Protein AF-A0A3P6TW64-F1 (afdb_monomer_lite)

pLDDT: mean 88.69, std 12.54, range [35.84, 97.25]

Structure (mmCIF, N/CA/C/O backbone):
data_AF-A0A3P6TW64-F1
#
_entry.id   AF-A0A3P6TW64-F1
#
loop_
_atom_site.group_PDB
_atom_site.id
_atom_site.type_symbol
_atom_site.label_atom_id
_atom_site.label_alt_id
_atom_site.label_comp_id
_atom_site.label_asym_id
_atom_site.label_entity_id
_atom_site.label_seq_id
_atom_site.pdbx_PDB_ins_code
_atom_site.Cartn_x
_atom_site.Cartn_y
_atom_site.Cartn_z
_atom_site.occupancy
_atom_site.B_iso_or_equiv
_atom_site.auth_seq_id
_atom_site.auth_comp_id
_atom_site.auth_asym_id
_atom_site.auth_atom_id
_atom_site.pdbx_PDB_model_num
ATOM 1 N N . MET A 1 1 ? -22.143 -23.334 19.937 1.00 35.84 1 MET A N 1
ATOM 2 C CA . MET A 1 1 ? -21.111 -22.315 20.213 1.00 35.84 1 MET A CA 1
ATOM 3 C C . MET A 1 1 ? -20.381 -22.086 18.898 1.00 35.84 1 MET A C 1
ATOM 5 O O . MET A 1 1 ? -19.585 -22.924 18.506 1.00 35.84 1 MET A O 1
ATOM 9 N N . ALA A 1 2 ? -20.794 -21.080 18.124 1.00 35.88 2 ALA A N 1
ATOM 10 C CA . ALA A 1 2 ? -20.206 -20.812 16.816 1.00 35.88 2 ALA A CA 1
ATOM 11 C C . ALA A 1 2 ? -18.915 -20.021 17.032 1.00 35.88 2 ALA A C 1
ATOM 13 O O . ALA A 1 2 ? -18.960 -18.861 17.430 1.00 35.88 2 ALA A O 1
ATOM 14 N N . THR A 1 3 ? -17.767 -20.655 16.820 1.00 41.59 3 THR A N 1
ATOM 15 C CA . THR A 1 3 ? -16.511 -19.935 16.635 1.00 41.59 3 THR A CA 1
ATOM 16 C C . THR A 1 3 ? -16.597 -19.260 15.272 1.00 41.59 3 THR A C 1
ATOM 18 O O . THR A 1 3 ? -16.285 -19.873 14.252 1.00 41.59 3 THR A O 1
ATOM 21 N N . SER A 1 4 ? -17.086 -18.020 15.228 1.00 40.81 4 SER A N 1
ATOM 22 C CA . SER A 1 4 ? -16.831 -17.153 14.085 1.00 40.81 4 SER A CA 1
ATOM 23 C C . SER A 1 4 ? -15.327 -16.902 14.073 1.00 40.81 4 SER A C 1
ATOM 25 O O . SER A 1 4 ? -14.827 -16.022 14.770 1.00 40.81 4 SER A O 1
ATOM 27 N N . SER A 1 5 ? -14.579 -17.718 13.333 1.00 44.69 5 SER A N 1
ATOM 28 C CA . SER A 1 5 ? -13.268 -17.297 12.866 1.00 44.69 5 SER A CA 1
ATOM 29 C C . SER A 1 5 ? -13.537 -16.151 11.894 1.00 44.69 5 SER A C 1
ATOM 31 O O . SER A 1 5 ? -13.741 -16.381 10.701 1.00 44.69 5 SER A O 1
ATOM 33 N N . GLU A 1 6 ? -13.667 -14.930 12.416 1.00 52.03 6 GLU A N 1
ATOM 34 C CA . GLU A 1 6 ? -13.638 -13.725 11.598 1.00 52.03 6 GLU A CA 1
ATOM 35 C C . GLU A 1 6 ? -12.263 -13.716 10.937 1.00 52.03 6 GLU A C 1
ATOM 37 O O . GLU A 1 6 ? -11.247 -13.367 11.538 1.00 52.03 6 GLU A O 1
ATOM 42 N N . GLY A 1 7 ? -12.223 -14.243 9.715 1.00 62.06 7 GLY A N 1
ATOM 43 C CA . GLY A 1 7 ? -11.058 -14.147 8.864 1.00 62.06 7 GLY A CA 1
ATOM 44 C C . GLY A 1 7 ? -10.711 -12.677 8.617 1.00 62.06 7 GLY A C 1
ATOM 45 O O . GLY A 1 7 ? -11.514 -11.786 8.903 1.00 62.06 7 GLY A O 1
ATOM 46 N N . PRO A 1 8 ? -9.515 -12.406 8.081 1.00 71.75 8 PRO A N 1
ATOM 47 C CA . PRO A 1 8 ? -9.132 -11.056 7.686 1.00 71.75 8 PRO A CA 1
ATOM 48 C C . PRO A 1 8 ? -10.236 -10.379 6.855 1.00 71.75 8 PRO A C 1
ATOM 50 O O . PRO A 1 8 ? -10.705 -10.936 5.861 1.00 71.75 8 PRO A O 1
ATOM 53 N N . ASN A 1 9 ? -10.643 -9.174 7.256 1.00 88.88 9 ASN A N 1
ATOM 54 C CA . ASN A 1 9 ? -11.663 -8.393 6.568 1.00 88.88 9 ASN A CA 1
ATOM 55 C C . ASN A 1 9 ? -11.015 -7.649 5.390 1.00 88.88 9 ASN A C 1
ATOM 57 O O . ASN A 1 9 ? -10.276 -6.677 5.564 1.00 88.88 9 ASN A O 1
ATOM 61 N N . GLN A 1 10 ? -11.245 -8.134 4.171 1.00 93.38 10 GLN A N 1
ATOM 62 C CA . GLN A 1 10 ? -10.663 -7.549 2.964 1.00 93.38 10 GLN A CA 1
ATOM 63 C C . GLN A 1 10 ? -11.376 -6.241 2.593 1.00 93.38 10 GLN A C 1
ATOM 65 O O . GLN A 1 10 ? -12.515 -6.246 2.130 1.00 93.38 10 GLN A O 1
ATOM 70 N N . LEU A 1 11 ? -10.672 -5.116 2.719 1.00 95.25 11 LEU A N 1
ATOM 71 C CA . LEU A 1 11 ? -11.204 -3.785 2.413 1.00 95.25 11 LEU A CA 1
ATOM 72 C C . LEU A 1 11 ? -11.085 -3.441 0.919 1.00 95.25 11 LEU A C 1
ATOM 74 O O . LEU A 1 11 ? -11.952 -2.772 0.343 1.00 95.25 11 LEU A O 1
ATOM 78 N N . PHE A 1 12 ? -10.013 -3.905 0.272 1.00 95.69 12 PHE A N 1
ATOM 79 C CA . PHE A 1 12 ? -9.770 -3.687 -1.152 1.00 95.69 12 PHE A CA 1
ATOM 80 C C . PHE A 1 12 ? -8.947 -4.809 -1.778 1.00 95.69 12 PHE A C 1
ATOM 82 O O . PHE A 1 12 ? -8.019 -5.332 -1.166 1.00 95.69 12 PHE A O 1
ATOM 89 N N . ILE A 1 13 ? -9.280 -5.122 -3.028 1.00 95.56 13 ILE A N 1
ATOM 90 C CA . ILE A 1 13 ? -8.448 -5.878 -3.955 1.00 95.56 13 ILE A CA 1
ATOM 91 C C . ILE A 1 13 ? -8.640 -5.286 -5.348 1.00 95.56 13 ILE A C 1
ATOM 93 O O . ILE A 1 13 ? -9.771 -5.043 -5.778 1.00 95.56 13 ILE A O 1
ATOM 97 N N . GLY A 1 14 ? -7.546 -5.047 -6.057 1.00 93.38 14 GLY A N 1
ATOM 98 C CA . GLY A 1 14 ? -7.618 -4.581 -7.431 1.00 93.38 14 GLY A CA 1
ATOM 99 C C . GLY A 1 14 ? -6.251 -4.378 -8.052 1.00 93.38 14 GLY A C 1
ATOM 100 O O . GLY A 1 14 ? -5.250 -4.238 -7.353 1.00 93.38 14 GLY A O 1
ATOM 101 N N . THR A 1 15 ? -6.233 -4.352 -9.378 1.00 93.44 15 THR A N 1
ATOM 102 C CA . THR A 1 15 ? -5.048 -3.985 -10.148 1.00 93.44 15 THR A CA 1
ATOM 103 C C . THR A 1 15 ? -4.924 -2.467 -10.204 1.00 93.44 15 THR A C 1
ATOM 105 O O . THR A 1 15 ? -5.908 -1.784 -10.509 1.00 93.44 15 THR A O 1
ATOM 108 N N . VAL A 1 16 ? -3.734 -1.953 -9.898 1.00 92.31 16 VAL A N 1
ATOM 109 C CA . VAL A 1 16 ? -3.395 -0.529 -9.980 1.00 92.31 16 VAL A CA 1
ATOM 110 C C . VAL A 1 16 ? -2.099 -0.348 -10.777 1.00 92.31 16 VAL A C 1
ATOM 112 O O . VAL A 1 16 ? -1.159 -1.119 -10.564 1.00 92.31 16 VAL A O 1
ATOM 115 N N . PRO A 1 17 ? -2.024 0.656 -11.669 1.00 92.56 17 PRO A N 1
ATOM 116 C CA . PRO A 1 17 ? -0.779 0.989 -12.343 1.00 92.56 17 PRO A CA 1
ATOM 117 C C . PRO A 1 17 ? 0.173 1.668 -11.352 1.00 92.56 17 PRO A C 1
ATOM 119 O O . PRO A 1 17 ? -0.216 2.585 -10.622 1.00 92.56 17 PRO A O 1
ATOM 122 N N . VAL A 1 18 ? 1.423 1.223 -11.335 1.00 93.38 18 VAL A N 1
ATOM 123 C CA . VAL A 1 18 ? 2.488 1.718 -10.462 1.00 93.38 18 VAL A CA 1
ATOM 124 C C . VAL A 1 18 ? 3.687 2.115 -11.306 1.00 93.38 18 VAL A C 1
ATOM 126 O O . VAL A 1 18 ? 4.130 1.365 -12.174 1.00 93.38 18 VAL A O 1
ATOM 129 N N . THR A 1 19 ? 4.246 3.287 -11.022 1.00 95.94 19 THR A N 1
ATOM 130 C CA . THR A 1 19 ? 5.580 3.648 -11.501 1.00 95.94 19 THR A CA 1
ATOM 131 C C . THR A 1 19 ? 6.603 2.908 -10.647 1.00 95.94 19 THR A C 1
ATOM 133 O O . THR A 1 19 ? 6.793 3.236 -9.476 1.00 95.94 19 THR A O 1
ATOM 136 N N . LEU A 1 20 ? 7.241 1.891 -11.211 1.00 94.69 20 LEU A N 1
ATOM 137 C CA . LEU A 1 20 ? 8.279 1.112 -10.556 1.00 94.69 20 LEU A CA 1
ATOM 138 C C . LEU A 1 20 ? 9.649 1.721 -10.861 1.00 94.69 20 LEU A C 1
ATOM 140 O O . LEU A 1 20 ? 10.073 1.759 -12.017 1.00 94.69 20 LEU A O 1
ATOM 144 N N . LEU A 1 21 ? 10.335 2.175 -9.815 1.00 95.12 21 LEU A N 1
ATOM 145 C CA . LEU A 1 21 ? 11.709 2.656 -9.864 1.00 95.12 21 LEU A CA 1
ATOM 146 C C . LEU A 1 21 ? 12.635 1.545 -9.365 1.00 95.12 21 LEU A C 1
ATOM 148 O O . LEU A 1 21 ? 12.597 1.188 -8.189 1.00 95.12 21 LEU A O 1
ATOM 152 N N . GLN A 1 22 ? 13.479 1.008 -10.243 1.00 91.50 22 GLN A N 1
ATOM 153 C CA . GLN A 1 22 ? 14.416 -0.070 -9.917 1.00 91.50 22 GLN A CA 1
ATOM 154 C C . GLN A 1 22 ? 15.865 0.409 -10.045 1.00 91.50 22 GLN A C 1
ATOM 156 O O . GLN A 1 22 ? 16.190 1.069 -11.034 1.00 91.50 22 GLN A O 1
ATOM 161 N N . PRO A 1 23 ? 16.758 0.071 -9.105 1.00 89.62 23 PRO A N 1
ATOM 162 C CA . PRO A 1 23 ? 18.172 0.400 -9.218 1.00 89.62 23 PRO A CA 1
ATOM 163 C C . PRO A 1 23 ? 18.782 -0.199 -10.485 1.00 89.62 23 PRO A C 1
ATOM 165 O O . PRO A 1 23 ? 18.618 -1.387 -10.779 1.00 89.62 23 PRO A O 1
ATOM 168 N N . SER A 1 24 ? 19.507 0.620 -11.240 1.00 86.31 24 SER A N 1
ATOM 169 C CA . SER A 1 24 ? 20.251 0.139 -12.392 1.00 86.31 24 SER A CA 1
ATOM 170 C C . SER A 1 24 ? 21.393 -0.770 -11.943 1.00 86.31 24 SER A C 1
ATOM 172 O O . SER A 1 24 ? 22.143 -0.463 -11.019 1.00 86.31 24 SER A O 1
ATOM 174 N N . ARG A 1 25 ? 21.595 -1.879 -12.660 1.00 80.50 25 ARG A N 1
ATOM 175 C CA . ARG A 1 25 ? 22.769 -2.743 -12.451 1.00 80.50 25 ARG A CA 1
ATOM 176 C C . ARG A 1 25 ? 24.073 -2.086 -12.909 1.00 80.50 25 ARG A C 1
ATOM 178 O O . ARG A 1 25 ? 25.146 -2.569 -12.564 1.00 80.50 25 ARG A O 1
ATOM 185 N N . SER A 1 26 ? 23.989 -1.024 -13.711 1.00 81.06 26 SER A N 1
ATOM 186 C CA . SER A 1 26 ? 25.137 -0.380 -14.350 1.00 81.06 26 SER A CA 1
ATOM 187 C C . SER A 1 26 ? 25.540 0.955 -13.718 1.00 81.06 26 SER A C 1
ATOM 189 O O . SER A 1 26 ? 26.461 1.593 -14.222 1.00 81.06 26 SER A O 1
ATOM 191 N N . GLY A 1 27 ? 24.870 1.413 -12.655 1.00 73.50 27 GLY A N 1
ATOM 192 C CA . GLY A 1 27 ? 25.166 2.712 -12.050 1.00 73.50 27 GLY A CA 1
ATOM 193 C C . GLY A 1 27 ? 24.197 3.122 -10.937 1.00 73.50 27 GLY A C 1
ATOM 194 O O . GLY A 1 27 ? 23.316 2.350 -10.575 1.00 73.50 27 GLY A O 1
ATOM 195 N N . PRO A 1 28 ? 24.340 4.342 -10.390 1.00 74.62 28 PRO A N 1
ATOM 196 C CA . PRO A 1 28 ? 23.530 4.836 -9.271 1.00 74.62 28 PRO A CA 1
ATOM 197 C C . PRO A 1 28 ? 22.107 5.270 -9.671 1.00 74.62 28 PRO A C 1
ATOM 199 O O . PRO A 1 28 ? 21.343 5.732 -8.826 1.00 74.62 28 PRO A O 1
ATOM 202 N N . GLU A 1 29 ? 21.768 5.186 -10.956 1.00 87.00 29 GLU A N 1
ATOM 203 C CA . GLU A 1 29 ? 20.499 5.660 -11.502 1.00 87.00 29 GLU A CA 1
ATOM 204 C C . GLU A 1 29 ? 19.369 4.648 -11.294 1.00 87.00 29 GLU A C 1
ATOM 206 O O . GLU A 1 29 ? 19.598 3.439 -11.239 1.00 87.00 29 GLU A O 1
ATOM 211 N N . TYR A 1 30 ? 18.135 5.147 -11.228 1.00 89.56 30 TYR A N 1
ATOM 212 C CA . TYR A 1 30 ? 16.935 4.315 -11.214 1.00 89.56 30 TYR A CA 1
ATOM 213 C C . TYR A 1 30 ? 16.342 4.217 -12.617 1.00 89.56 30 TYR A C 1
ATOM 215 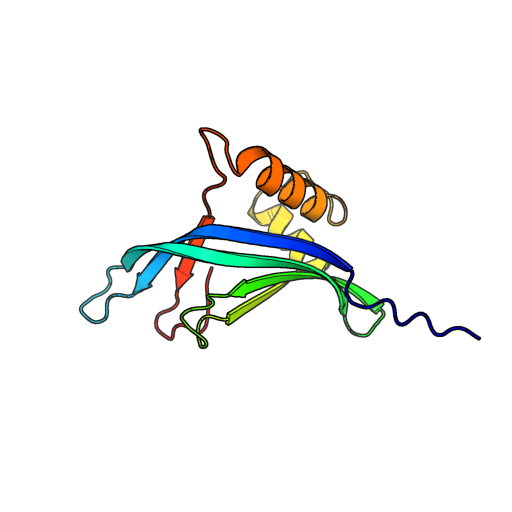O O . TYR A 1 30 ? 16.150 5.222 -13.301 1.00 89.56 30 TYR A O 1
ATOM 223 N N . LEU A 1 31 ? 16.001 2.999 -13.019 1.00 92.94 31 LEU A N 1
ATOM 224 C CA . LEU A 1 31 ? 15.185 2.725 -14.190 1.00 92.94 31 LEU A CA 1
ATOM 225 C C . LEU A 1 31 ? 13.715 2.842 -13.799 1.00 92.94 31 LEU A C 1
ATOM 227 O O . LEU A 1 31 ? 13.288 2.263 -12.803 1.00 92.94 31 LEU A O 1
ATOM 231 N N . SER A 1 32 ? 12.950 3.591 -14.588 1.00 94.62 32 SER A N 1
ATOM 232 C CA . SER A 1 32 ? 11.515 3.779 -14.381 1.00 94.62 32 SER A CA 1
ATOM 233 C C . SER A 1 32 ? 10.721 2.961 -15.390 1.00 94.62 32 SER A C 1
ATOM 235 O O . SER A 1 32 ? 11.010 2.993 -16.588 1.00 94.62 32 SER A O 1
ATOM 237 N N . SER A 1 33 ? 9.708 2.245 -14.914 1.00 94.12 33 SER A N 1
ATOM 238 C CA . SER A 1 33 ? 8.754 1.516 -15.751 1.00 94.12 33 SER A CA 1
ATOM 239 C C . SER A 1 33 ? 7.344 1.629 -15.179 1.00 94.12 33 SER A C 1
ATOM 241 O O . SER A 1 33 ? 7.169 1.781 -13.974 1.00 94.12 33 SER A O 1
ATOM 243 N N . LEU A 1 34 ? 6.328 1.575 -16.041 1.00 93.75 34 LEU A N 1
ATOM 244 C CA . LEU A 1 34 ? 4.936 1.497 -15.608 1.00 93.75 34 LEU A CA 1
ATOM 245 C C . LEU A 1 34 ? 4.519 0.025 -15.591 1.00 93.75 34 LEU A C 1
ATOM 247 O O . LEU A 1 34 ? 4.581 -0.636 -16.627 1.00 93.75 34 LEU A O 1
ATOM 251 N N . VAL A 1 35 ? 4.110 -0.476 -14.428 1.00 93.62 35 VAL A N 1
ATOM 252 C CA . VAL A 1 35 ? 3.709 -1.875 -14.229 1.00 93.62 35 VAL A CA 1
ATOM 253 C C . VAL A 1 35 ? 2.347 -1.957 -13.557 1.00 93.62 35 VAL A C 1
ATOM 255 O O . VAL A 1 35 ? 1.994 -1.107 -12.743 1.00 93.62 35 VAL A O 1
ATOM 258 N N . ASP A 1 36 ? 1.591 -3.002 -13.866 1.00 93.56 36 ASP A N 1
ATOM 259 C CA . ASP A 1 36 ? 0.345 -3.305 -13.171 1.00 93.56 36 ASP A CA 1
ATOM 260 C C . ASP A 1 36 ? 0.628 -4.21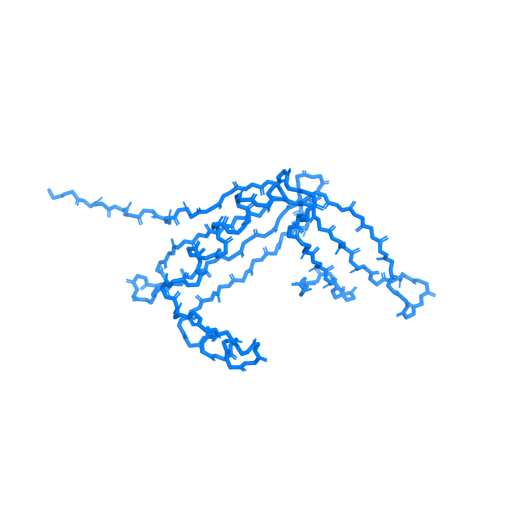5 -11.973 1.00 93.56 36 ASP A C 1
ATOM 262 O O . ASP A 1 36 ? 1.178 -5.307 -12.125 1.00 93.56 36 ASP A O 1
ATOM 266 N N . VAL A 1 37 ? 0.220 -3.789 -10.775 1.00 95.00 37 VAL A N 1
ATOM 267 C CA . VAL A 1 37 ? 0.332 -4.605 -9.556 1.00 95.00 37 VAL A CA 1
ATOM 268 C C . VAL A 1 37 ? -1.041 -4.898 -8.980 1.00 95.00 37 VAL A C 1
ATOM 270 O O . VAL A 1 37 ? -1.962 -4.083 -9.051 1.00 95.00 37 VAL A O 1
ATOM 273 N N . VAL A 1 38 ? -1.179 -6.056 -8.347 1.00 96.38 38 VAL A N 1
ATOM 274 C CA . VAL A 1 38 ? -2.326 -6.366 -7.500 1.00 96.38 38 VAL A CA 1
ATOM 275 C C . VAL A 1 38 ? -2.081 -5.744 -6.131 1.00 96.38 38 VAL A C 1
ATOM 277 O O . VAL A 1 38 ? -1.197 -6.190 -5.401 1.00 96.38 38 VAL A O 1
ATOM 280 N N . LEU A 1 39 ? -2.889 -4.743 -5.781 1.00 95.81 39 LEU A N 1
ATOM 281 C CA . LEU A 1 39 ? -2.933 -4.133 -4.456 1.00 95.81 39 LEU A CA 1
ATOM 282 C C . LEU A 1 39 ? -4.066 -4.761 -3.640 1.00 95.81 39 LEU A C 1
ATOM 284 O O . LEU A 1 39 ? -5.224 -4.786 -4.073 1.00 95.81 39 LEU A O 1
ATOM 288 N N . LYS A 1 40 ? -3.742 -5.220 -2.433 1.00 96.50 40 LYS A N 1
ATOM 289 C CA . LYS A 1 40 ? -4.704 -5.674 -1.427 1.00 96.50 40 LYS A CA 1
ATOM 290 C C . LYS A 1 40 ? -4.575 -4.829 -0.170 1.00 96.50 40 LYS A C 1
ATOM 292 O O . LYS A 1 40 ? -3.471 -4.544 0.284 1.00 96.50 40 LYS A O 1
ATOM 297 N N . LEU A 1 41 ? -5.717 -4.454 0.398 1.00 96.94 41 LEU A N 1
ATOM 298 C CA . LEU A 1 41 ? -5.804 -3.828 1.712 1.00 96.94 41 LEU A CA 1
ATOM 299 C C . LEU A 1 41 ? -6.700 -4.679 2.598 1.00 96.94 41 LEU A C 1
ATOM 301 O O . LEU A 1 41 ? -7.864 -4.923 2.267 1.00 96.94 41 LEU A O 1
ATOM 305 N N . VAL A 1 42 ? -6.153 -5.110 3.724 1.00 95.88 42 VAL A N 1
ATOM 306 C CA . VAL A 1 42 ? -6.796 -6.058 4.627 1.00 95.88 42 VAL A CA 1
ATOM 307 C C . VAL A 1 42 ? -6.797 -5.489 6.034 1.00 95.88 42 VAL A C 1
ATOM 309 O O . VAL A 1 42 ? -5.758 -5.086 6.545 1.00 95.88 42 VAL A O 1
ATOM 312 N N . GLU A 1 43 ? -7.953 -5.482 6.680 1.00 94.94 43 GLU A N 1
ATOM 313 C CA . GLU A 1 43 ? -8.056 -5.290 8.121 1.00 94.94 43 GLU A CA 1
ATOM 314 C C . GLU A 1 43 ? -7.933 -6.649 8.813 1.00 94.94 43 GLU A C 1
ATOM 316 O O . GLU A 1 43 ? -8.601 -7.619 8.445 1.00 94.94 43 GLU A O 1
ATOM 321 N N . ARG A 1 44 ? -7.071 -6.738 9.822 1.00 92.81 44 ARG A N 1
ATOM 322 C CA . ARG A 1 44 ? -6.928 -7.942 10.646 1.00 92.81 44 ARG A CA 1
ATOM 323 C C . ARG A 1 44 ? -6.528 -7.572 12.070 1.00 92.81 44 ARG A C 1
ATOM 325 O O . ARG A 1 44 ? -6.284 -6.406 12.380 1.00 92.81 44 ARG A O 1
ATOM 332 N N . ARG A 1 45 ? -6.476 -8.569 12.951 1.00 87.38 45 ARG A N 1
ATOM 333 C CA . ARG A 1 45 ? -5.921 -8.410 14.298 1.00 87.38 45 ARG A CA 1
ATOM 334 C C . ARG A 1 45 ? -4.584 -9.131 14.402 1.00 87.38 45 ARG A C 1
ATOM 336 O O . ARG A 1 45 ? -4.534 -10.343 14.203 1.00 87.38 45 ARG A O 1
ATOM 343 N N . TYR A 1 46 ? -3.530 -8.393 14.729 1.00 74.38 46 TYR A N 1
ATOM 344 C CA . TYR A 1 46 ? -2.247 -8.957 15.120 1.00 74.38 46 TYR A CA 1
ATOM 345 C C . TYR A 1 46 ? -2.398 -9.618 16.493 1.00 74.38 46 TYR A C 1
ATOM 347 O O . TYR A 1 46 ? -2.909 -9.003 17.432 1.00 74.38 46 TYR A O 1
ATOM 355 N N . ASP A 1 47 ? -2.025 -10.895 16.580 1.00 75.31 47 ASP A N 1
ATOM 356 C CA . ASP A 1 47 ? -2.128 -11.722 17.791 1.00 75.31 47 ASP A CA 1
ATOM 357 C C . ASP A 1 47 ? -3.504 -11.637 18.494 1.00 75.31 47 ASP A C 1
ATOM 359 O O . ASP A 1 47 ? -3.622 -11.604 19.715 1.00 75.31 47 ASP A O 1
ATOM 363 N N . SER A 1 48 ? -4.580 -11.524 17.703 1.00 71.31 48 SER A N 1
ATOM 364 C CA . SER A 1 48 ? -5.981 -11.387 18.151 1.00 71.31 48 SER A CA 1
ATOM 365 C C . SER A 1 48 ? -6.325 -10.148 18.999 1.00 71.31 48 SER A C 1
ATOM 367 O O . SER A 1 48 ? -7.490 -9.974 19.374 1.00 71.31 48 SER A O 1
ATOM 369 N N . THR A 1 49 ? -5.371 -9.252 19.260 1.00 82.00 49 THR A N 1
ATOM 370 C CA .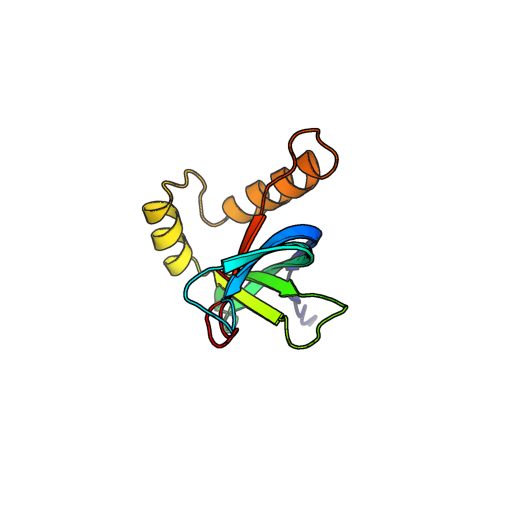 THR A 1 49 ? -5.541 -8.138 20.208 1.00 82.00 49 THR A CA 1
ATOM 371 C C . THR A 1 49 ? -5.407 -6.766 19.559 1.00 82.00 49 THR A C 1
ATOM 373 O O . THR A 1 49 ? -6.248 -5.899 19.804 1.00 82.00 49 THR A O 1
ATOM 376 N N . GLU A 1 50 ? -4.415 -6.562 18.692 1.00 89.94 50 GLU A N 1
ATOM 377 C CA . GLU A 1 50 ? -4.162 -5.257 18.083 1.00 89.94 50 GLU A CA 1
ATOM 378 C C . GLU A 1 50 ? -4.730 -5.193 16.665 1.00 89.94 50 GLU A C 1
ATOM 380 O O . GLU A 1 50 ? -4.370 -5.980 15.794 1.00 89.94 50 GLU A O 1
ATOM 385 N N . LYS A 1 51 ? -5.623 -4.232 16.410 1.00 93.12 51 LYS A N 1
ATOM 386 C CA . LYS A 1 51 ? -6.118 -3.952 15.059 1.00 93.12 51 LYS A CA 1
ATOM 387 C C . LYS A 1 51 ? -4.975 -3.431 14.183 1.00 93.12 51 LYS A C 1
ATOM 389 O O . LYS A 1 51 ? -4.318 -2.454 14.540 1.00 93.12 51 LYS A O 1
ATOM 394 N N . GLU A 1 52 ? -4.801 -4.029 13.012 1.00 95.00 52 GLU A N 1
ATOM 395 C CA . GLU A 1 52 ? -3.842 -3.589 12.003 1.00 95.00 52 GLU A CA 1
ATOM 396 C C . GLU A 1 52 ? -4.462 -3.578 10.603 1.00 95.00 52 GLU A C 1
ATOM 398 O O . GLU A 1 52 ? -5.346 -4.377 10.277 1.00 95.00 52 GLU A O 1
ATOM 403 N N . TYR A 1 53 ? -3.957 -2.682 9.759 1.00 96.12 53 TYR A N 1
ATOM 404 C CA . TYR A 1 53 ? -4.220 -2.699 8.326 1.00 96.12 53 TYR A CA 1
ATOM 405 C C . TYR A 1 53 ? -2.982 -3.181 7.596 1.00 96.12 53 TYR A C 1
ATOM 407 O O . TYR A 1 53 ? -1.910 -2.596 7.730 1.00 96.12 53 TYR A O 1
ATOM 415 N N . ARG A 1 54 ? -3.127 -4.236 6.806 1.00 95.50 54 ARG A N 1
ATOM 416 C CA . ARG A 1 54 ? -2.060 -4.781 5.982 1.00 95.50 54 ARG A CA 1
ATOM 417 C C . ARG A 1 54 ? -2.252 -4.352 4.535 1.00 95.50 54 ARG A C 1
ATOM 419 O O . ARG A 1 54 ? -3.279 -4.675 3.936 1.00 95.50 54 ARG A O 1
ATOM 426 N N . LEU A 1 55 ? -1.273 -3.630 3.994 1.00 95.62 55 LEU A N 1
ATOM 427 C CA . LEU A 1 55 ? -1.142 -3.404 2.557 1.00 95.62 55 LEU A CA 1
ATOM 428 C C . LEU A 1 55 ? -0.284 -4.518 1.974 1.00 95.62 55 LEU A C 1
ATOM 430 O O . LEU A 1 55 ? 0.774 -4.813 2.517 1.00 95.62 55 LEU A O 1
ATOM 434 N N . GLU A 1 56 ? -0.718 -5.095 0.861 1.00 96.25 56 GLU A N 1
ATOM 435 C CA . GLU A 1 56 ? 0.050 -6.076 0.099 1.00 96.25 56 GLU A CA 1
ATOM 436 C C . GLU A 1 56 ? 0.075 -5.648 -1.366 1.00 96.25 56 GLU A C 1
ATOM 438 O O . GLU A 1 56 ? -0.973 -5.344 -1.940 1.00 96.25 56 GLU A O 1
ATOM 443 N N . ILE A 1 57 ? 1.256 -5.643 -1.975 1.00 95.88 57 ILE A N 1
ATOM 444 C CA . ILE A 1 57 ? 1.435 -5.469 -3.414 1.00 95.88 57 ILE A CA 1
ATOM 445 C C . ILE A 1 57 ? 2.116 -6.705 -3.9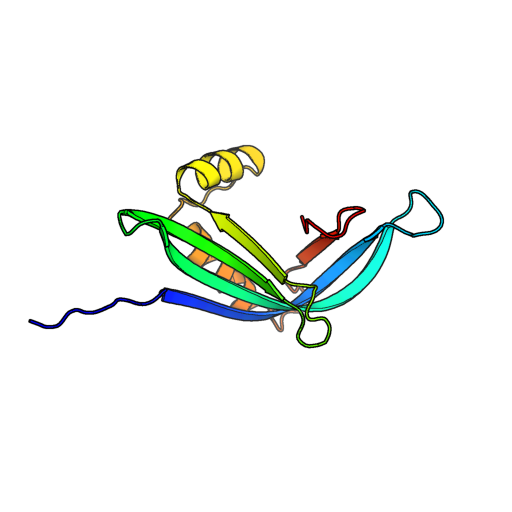86 1.00 95.88 57 ILE A C 1
ATOM 447 O O . ILE A 1 57 ? 3.030 -7.275 -3.388 1.00 95.88 57 ILE A O 1
ATOM 451 N N . SER A 1 58 ? 1.636 -7.140 -5.143 1.00 96.62 58 SER A N 1
ATOM 452 C CA . SER A 1 58 ? 2.146 -8.334 -5.807 1.00 96.62 58 SER A CA 1
ATOM 453 C C . SER A 1 58 ? 2.014 -8.227 -7.314 1.00 96.62 58 SER A C 1
ATOM 455 O O . SER A 1 58 ? 1.141 -7.513 -7.813 1.00 96.62 58 SER A O 1
ATOM 457 N N . ARG A 1 59 ? 2.851 -8.966 -8.037 1.00 94.12 59 ARG A N 1
ATOM 458 C CA . ARG A 1 59 ? 2.747 -9.110 -9.487 1.00 94.12 59 ARG A CA 1
ATOM 459 C C . ARG A 1 59 ? 2.447 -10.561 -9.858 1.00 94.12 59 ARG A C 1
ATOM 461 O O . ARG A 1 59 ? 3.099 -11.462 -9.339 1.00 94.12 59 ARG A O 1
ATOM 468 N N . PRO A 1 60 ? 1.469 -10.820 -10.742 1.00 89.81 60 PRO A N 1
ATOM 469 C CA . PRO A 1 60 ? 1.166 -12.185 -11.163 1.00 89.81 60 PRO A CA 1
ATOM 470 C C . PRO A 1 60 ? 2.251 -12.775 -12.076 1.00 89.81 60 PRO A C 1
ATOM 472 O O . PRO A 1 60 ? 2.361 -13.993 -12.175 1.00 89.81 60 PRO A O 1
ATOM 475 N N . ASP A 1 61 ? 3.033 -11.926 -12.745 1.00 91.62 61 ASP A N 1
ATOM 476 C CA . ASP A 1 61 ? 4.103 -12.305 -13.669 1.00 91.62 61 ASP A CA 1
ATOM 477 C C . ASP A 1 61 ? 5.476 -12.471 -12.993 1.00 91.62 61 ASP A C 1
ATOM 479 O O . ASP A 1 61 ? 6.396 -13.001 -13.610 1.00 91.62 61 ASP A O 1
ATOM 483 N N . GLU A 1 62 ? 5.615 -12.077 -11.723 1.00 92.69 62 GLU A N 1
ATOM 484 C CA . GLU A 1 62 ? 6.881 -12.102 -10.985 1.00 92.69 62 GLU A CA 1
ATOM 485 C C . GLU A 1 62 ? 6.650 -12.559 -9.536 1.00 92.69 62 GLU A C 1
ATOM 487 O O . GLU A 1 62 ? 6.265 -11.775 -8.672 1.00 92.69 62 GLU A O 1
ATOM 492 N N . PHE A 1 63 ? 6.881 -13.847 -9.258 1.00 91.12 63 PHE A N 1
ATOM 493 C CA . PHE A 1 63 ? 6.572 -14.448 -7.951 1.00 91.12 63 PHE A CA 1
ATOM 494 C C . PHE A 1 63 ? 7.426 -13.905 -6.793 1.00 91.12 63 PHE A C 1
ATOM 496 O O . PHE A 1 63 ? 7.027 -14.035 -5.639 1.00 91.12 63 PHE A O 1
ATOM 503 N N . GLU A 1 64 ? 8.594 -13.326 -7.086 1.00 91.19 64 GLU A N 1
ATOM 504 C CA . GLU A 1 64 ? 9.472 -12.691 -6.092 1.00 91.19 64 GLU A CA 1
ATOM 505 C C . GLU A 1 64 ? 9.001 -11.274 -5.735 1.00 91.19 64 GLU A C 1
ATOM 507 O O . GLU A 1 64 ? 9.354 -10.750 -4.679 1.00 91.19 64 GLU A O 1
ATOM 512 N N . PHE A 1 65 ? 8.150 -10.666 -6.567 1.00 93.75 65 PHE A N 1
ATOM 513 C CA . PHE A 1 65 ? 7.576 -9.351 -6.314 1.00 93.75 65 PHE A CA 1
ATOM 514 C C . PHE A 1 65 ? 6.385 -9.489 -5.361 1.00 93.75 65 PHE A C 1
ATOM 516 O O . PHE A 1 65 ? 5.221 -9.511 -5.769 1.00 93.75 65 PHE A O 1
ATOM 523 N N . LEU A 1 66 ? 6.686 -9.618 -4.072 1.00 95.69 66 LEU A N 1
ATOM 524 C CA . LEU A 1 66 ? 5.711 -9.741 -2.994 1.00 95.69 66 LEU A CA 1
ATOM 525 C C . LEU A 1 66 ? 6.135 -8.840 -1.838 1.00 95.69 66 LEU A C 1
ATOM 527 O O . LEU A 1 66 ? 7.030 -9.182 -1.067 1.00 95.69 66 LEU A O 1
ATOM 531 N N . TYR A 1 67 ? 5.454 -7.709 -1.682 1.00 95.94 67 TYR A N 1
ATOM 532 C CA . TYR A 1 67 ? 5.716 -6.786 -0.582 1.00 95.94 67 TYR A CA 1
ATOM 533 C C . TYR A 1 67 ? 4.462 -6.597 0.244 1.00 95.94 67 TYR A C 1
ATOM 535 O O . TYR A 1 67 ? 3.350 -6.516 -0.281 1.00 95.94 67 TYR A O 1
ATOM 543 N N . ALA A 1 68 ? 4.640 -6.516 1.555 1.00 95.19 68 ALA A N 1
ATOM 544 C CA . ALA A 1 68 ? 3.543 -6.238 2.451 1.00 95.19 68 ALA A CA 1
ATOM 545 C C . ALA A 1 68 ? 4.016 -5.464 3.673 1.00 95.19 68 ALA A C 1
ATOM 547 O O . ALA A 1 68 ? 5.054 -5.777 4.251 1.00 95.19 68 ALA A O 1
ATOM 548 N N . GLU A 1 69 ? 3.202 -4.509 4.102 1.00 94.31 69 GLU A N 1
ATOM 549 C CA . GLU A 1 69 ? 3.446 -3.719 5.300 1.00 94.31 69 GLU A CA 1
ATOM 550 C C . GLU A 1 69 ? 2.211 -3.750 6.196 1.00 94.31 69 GLU A C 1
ATOM 552 O O . GLU A 1 69 ? 1.068 -3.692 5.737 1.00 94.31 69 GLU A O 1
ATOM 557 N N . SER A 1 70 ? 2.468 -3.851 7.493 1.00 94.25 70 SER A N 1
ATOM 558 C CA . SER A 1 70 ? 1.460 -3.914 8.543 1.00 94.25 70 SER A CA 1
ATOM 559 C C . SER A 1 70 ? 1.438 -2.585 9.285 1.00 94.25 70 SER A C 1
ATOM 561 O O . SER A 1 70 ? 2.415 -2.221 9.944 1.00 94.25 70 SER A O 1
ATOM 563 N N . ILE A 1 71 ? 0.319 -1.872 9.205 1.00 95.44 71 ILE A N 1
ATOM 564 C CA . ILE A 1 71 ? 0.098 -0.572 9.836 1.00 95.44 71 ILE A CA 1
ATOM 565 C C . ILE A 1 71 ? -0.764 -0.770 11.083 1.00 95.44 71 ILE A C 1
ATOM 567 O O . ILE A 1 71 ? -1.990 -0.881 11.016 1.00 95.44 71 ILE A O 1
ATOM 571 N N . THR A 1 72 ? -0.107 -0.793 12.236 1.00 95.69 72 THR A N 1
ATOM 572 C CA . THR A 1 72 ? -0.750 -0.704 13.549 1.00 95.69 72 THR A CA 1
ATOM 573 C C . THR A 1 72 ? -1.121 0.742 13.875 1.00 95.69 72 THR A C 1
ATOM 575 O O . THR A 1 72 ? -0.685 1.684 13.203 1.00 95.69 72 THR A O 1
ATOM 578 N N . ARG A 1 73 ? -1.880 0.956 14.957 1.00 95.50 73 ARG A N 1
ATOM 579 C CA . ARG A 1 73 ? -2.224 2.312 15.412 1.00 95.50 73 ARG A CA 1
ATOM 580 C C . ARG A 1 73 ? -0.974 3.136 15.739 1.00 95.50 73 ARG A C 1
ATOM 582 O O . ARG A 1 73 ? -0.916 4.310 15.385 1.00 95.50 73 ARG A O 1
ATOM 589 N N . SER A 1 74 ? 0.033 2.536 16.374 1.00 94.56 74 SER A N 1
ATOM 590 C CA . SER A 1 74 ? 1.292 3.214 16.716 1.00 94.56 74 SER A CA 1
ATOM 591 C C . SER A 1 74 ? 2.082 3.634 15.471 1.00 94.56 74 SER A C 1
ATOM 593 O O . SER A 1 74 ? 2.475 4.798 15.364 1.00 94.56 74 SER A O 1
ATOM 595 N N . LYS A 1 75 ? 2.235 2.735 14.488 1.00 95.62 75 LYS A N 1
ATOM 596 C CA . LYS A 1 75 ? 2.849 3.057 13.188 1.00 95.62 75 LYS A CA 1
ATOM 597 C C . LYS A 1 75 ? 2.074 4.147 12.449 1.00 95.62 75 LYS A C 1
ATOM 599 O O . LYS A 1 75 ? 2.682 5.063 11.900 1.00 95.62 75 LYS A O 1
ATOM 604 N N . TYR A 1 76 ? 0.742 4.091 12.482 1.00 97.00 76 TYR A N 1
ATOM 605 C CA . TYR A 1 76 ? -0.097 5.108 11.858 1.00 97.00 76 TYR A CA 1
ATOM 606 C C . TYR A 1 76 ? 0.126 6.499 12.448 1.00 97.00 76 TYR A C 1
ATOM 608 O O . TYR A 1 76 ? 0.220 7.450 11.689 1.00 97.00 76 TYR A O 1
ATOM 616 N N . GLN A 1 77 ? 0.256 6.641 13.769 1.00 96.75 77 GLN A N 1
ATOM 617 C CA . GLN A 1 77 ? 0.496 7.954 14.383 1.00 96.75 77 GLN A CA 1
ATOM 618 C C . GLN A 1 77 ? 1.810 8.588 13.907 1.00 96.75 77 GLN A C 1
ATOM 620 O O . GLN A 1 77 ? 1.868 9.793 13.659 1.00 96.75 77 GLN A O 1
ATOM 625 N N . ILE A 1 78 ? 2.856 7.777 13.721 1.00 97.25 78 ILE A N 1
ATOM 626 C CA . ILE A 1 78 ? 4.122 8.241 13.139 1.00 97.25 78 ILE A CA 1
ATOM 627 C C . ILE A 1 78 ? 3.896 8.682 11.688 1.00 97.25 78 ILE A C 1
ATOM 629 O O . ILE A 1 78 ? 4.299 9.779 11.311 1.00 97.25 78 ILE A O 1
ATOM 633 N N . LEU A 1 79 ? 3.211 7.860 10.890 1.00 95.88 79 LEU A N 1
ATOM 634 C CA . LEU A 1 79 ? 2.945 8.135 9.478 1.00 95.88 79 LEU A CA 1
ATOM 635 C C . LEU A 1 79 ? 2.077 9.391 9.297 1.00 95.88 79 LEU A C 1
ATOM 637 O O . LEU A 1 79 ? 2.415 10.267 8.505 1.00 95.88 79 LEU A O 1
ATOM 641 N N . ALA A 1 80 ? 1.014 9.527 10.088 1.00 96.88 80 ALA A N 1
ATOM 642 C CA . ALA A 1 80 ? 0.128 10.681 10.090 1.00 96.88 80 ALA A CA 1
ATOM 643 C C . ALA A 1 80 ? 0.875 11.970 10.434 1.00 96.88 80 ALA A C 1
ATOM 645 O O . ALA A 1 80 ? 0.667 12.985 9.775 1.00 96.88 80 ALA A O 1
ATOM 646 N N . LYS A 1 81 ? 1.803 11.924 11.396 1.00 96.38 81 LYS A N 1
ATOM 647 C CA . LYS A 1 81 ? 2.657 13.067 11.722 1.00 96.38 81 LYS A CA 1
ATOM 648 C C . LYS A 1 81 ? 3.634 13.399 10.591 1.00 96.38 81 LYS A C 1
ATOM 650 O O . LYS A 1 81 ? 3.737 14.563 10.217 1.00 96.38 81 LYS A O 1
ATOM 655 N N . SER A 1 82 ? 4.333 12.403 10.045 1.00 96.69 82 SER A N 1
ATOM 656 C CA . SER A 1 82 ? 5.337 12.603 8.989 1.00 96.69 82 SER A CA 1
ATOM 657 C C . SER A 1 82 ? 4.737 13.166 7.701 1.00 96.69 82 SER A C 1
ATOM 659 O O . SER A 1 82 ? 5.356 14.003 7.052 1.00 96.69 82 SER A O 1
ATOM 661 N N . TRP A 1 83 ? 3.525 12.731 7.351 1.00 94.88 83 TRP A N 1
ATOM 662 C CA . TRP A 1 83 ? 2.840 13.110 6.113 1.00 94.88 83 TRP A CA 1
ATOM 663 C C . TRP A 1 83 ? 1.714 14.131 6.323 1.00 94.88 83 TRP A C 1
ATOM 665 O O . TRP A 1 83 ? 0.976 14.427 5.385 1.00 94.88 83 TRP A O 1
ATOM 675 N N . ASN A 1 84 ? 1.575 14.671 7.540 1.00 96.00 84 ASN A N 1
ATOM 676 C CA . ASN A 1 84 ? 0.523 15.614 7.931 1.00 96.00 84 ASN A CA 1
ATOM 677 C C . ASN A 1 84 ? -0.894 15.137 7.538 1.00 96.00 84 ASN A C 1
ATOM 679 O O . ASN A 1 84 ? -1.692 15.883 6.962 1.00 96.00 84 ASN A O 1
ATOM 683 N N . LEU A 1 85 ? -1.194 13.861 7.803 1.00 95.00 85 LEU A N 1
ATOM 684 C CA . LEU A 1 85 ? -2.494 13.267 7.498 1.00 95.00 85 LEU A CA 1
ATOM 685 C C . LEU A 1 85 ? -3.553 13.765 8.483 1.00 95.00 85 LEU A C 1
ATOM 687 O O . LEU A 1 85 ? -3.346 13.777 9.691 1.00 95.00 85 LEU A O 1
ATOM 691 N N . ASN A 1 86 ? -4.724 14.115 7.953 1.00 93.06 86 ASN A N 1
ATOM 692 C CA . ASN A 1 86 ? -5.864 14.617 8.726 1.00 93.06 86 ASN A CA 1
ATOM 693 C C . ASN A 1 86 ? -6.915 13.545 9.060 1.00 93.06 86 ASN A C 1
ATOM 695 O O . ASN A 1 86 ? -7.984 13.867 9.572 1.00 93.06 86 ASN A O 1
ATOM 699 N N . ALA A 1 87 ? -6.681 12.296 8.661 1.00 94.94 87 ALA A N 1
ATOM 700 C CA . ALA A 1 87 ? -7.579 11.190 8.946 1.00 94.94 87 ALA A CA 1
ATOM 701 C C . ALA A 1 87 ? -7.177 10.521 10.260 1.00 94.94 87 ALA A C 1
ATOM 703 O O . ALA A 1 87 ? -5.993 10.464 10.588 1.00 94.94 87 ALA A O 1
ATOM 704 N N . ASP A 1 88 ? -8.141 9.950 10.966 1.00 96.00 88 ASP A N 1
ATOM 705 C CA . ASP A 1 88 ? -7.841 9.060 12.080 1.00 96.00 88 ASP A CA 1
ATOM 706 C C . ASP A 1 88 ? -7.524 7.650 11.570 1.00 96.00 88 ASP A C 1
ATOM 708 O O . ASP A 1 88 ? -7.805 7.308 10.419 1.00 96.00 88 ASP A O 1
ATOM 712 N N . PHE A 1 89 ? -6.945 6.815 12.438 1.00 96.69 89 PHE A N 1
ATOM 713 C CA . PHE A 1 89 ? -6.531 5.449 12.093 1.00 96.69 89 PHE A CA 1
ATOM 714 C C . PHE A 1 89 ? -7.664 4.626 11.468 1.00 96.69 89 PHE A C 1
ATOM 716 O O . PHE A 1 89 ? -7.442 3.899 10.505 1.00 96.69 89 PHE A O 1
ATOM 723 N N . ASP A 1 90 ? -8.882 4.749 11.997 1.00 95.25 90 ASP A N 1
ATOM 724 C CA . ASP A 1 90 ? -10.032 3.970 11.537 1.00 95.25 90 ASP A CA 1
ATOM 725 C C . ASP A 1 90 ? -10.629 4.496 10.217 1.00 95.25 90 ASP A C 1
ATOM 727 O O . ASP A 1 90 ? -11.109 3.710 9.401 1.00 95.25 90 ASP A O 1
ATOM 731 N N . ASP A 1 91 ? -10.502 5.797 9.946 1.00 96.00 91 ASP A N 1
ATOM 732 C CA . ASP A 1 91 ? -10.998 6.433 8.718 1.00 96.00 91 ASP A CA 1
ATOM 733 C C . ASP A 1 91 ? -10.009 6.349 7.551 1.00 96.00 91 ASP A C 1
ATOM 735 O O . ASP A 1 91 ? -10.396 6.402 6.378 1.00 96.00 91 ASP A O 1
ATOM 739 N N . PHE A 1 92 ? -8.717 6.258 7.863 1.00 95.62 92 PHE A N 1
ATOM 740 C CA . PHE A 1 92 ? -7.628 6.231 6.896 1.00 95.62 92 PHE A CA 1
ATOM 741 C C . PHE A 1 92 ? -7.823 5.209 5.761 1.00 95.62 92 PHE A C 1
ATOM 743 O O . PHE A 1 92 ? -7.837 5.625 4.596 1.00 95.62 92 PHE A O 1
ATOM 750 N N . PRO A 1 93 ? -8.037 3.904 6.031 1.00 95.38 93 PRO A N 1
ATOM 751 C CA . PRO A 1 93 ? -8.217 2.927 4.960 1.00 95.38 93 PRO A CA 1
ATOM 752 C C . PRO A 1 93 ? -9.492 3.183 4.153 1.00 95.38 93 PRO A C 1
ATOM 754 O O . PRO A 1 93 ? -9.478 3.031 2.935 1.00 95.38 93 PRO A O 1
ATOM 757 N N . VAL A 1 94 ? -10.580 3.633 4.787 1.00 94.56 94 VAL A N 1
ATOM 758 C CA . VAL A 1 94 ? -11.846 3.935 4.099 1.00 94.56 94 VAL A CA 1
ATOM 759 C C . VAL A 1 94 ? -11.637 5.050 3.075 1.00 94.56 94 VAL A C 1
ATOM 761 O O . VAL A 1 94 ? -12.074 4.933 1.927 1.00 94.56 94 VAL A O 1
ATOM 764 N N . LYS A 1 95 ? -10.911 6.110 3.455 1.00 94.56 95 LYS A N 1
ATOM 765 C CA . LYS A 1 95 ? -10.570 7.217 2.553 1.00 94.56 95 LYS A CA 1
ATOM 766 C C . LYS A 1 95 ? -9.693 6.756 1.387 1.00 94.56 95 LYS A C 1
ATOM 768 O O . LYS A 1 95 ? -9.977 7.144 0.254 1.00 94.56 95 LYS A O 1
ATOM 773 N N . ILE A 1 96 ? -8.686 5.912 1.633 1.00 93.44 96 ILE A N 1
ATOM 774 C CA . ILE A 1 96 ? -7.835 5.344 0.572 1.00 93.44 96 ILE A CA 1
ATOM 775 C C . ILE A 1 96 ? -8.669 4.517 -0.407 1.00 93.44 96 ILE A C 1
ATOM 777 O O . ILE A 1 96 ? -8.625 4.761 -1.611 1.00 93.44 96 ILE A O 1
ATOM 781 N N . VAL A 1 97 ? -9.461 3.568 0.098 1.00 94.50 97 VAL A N 1
ATOM 782 C CA . VAL A 1 97 ? -10.278 2.678 -0.738 1.00 94.50 97 VAL A CA 1
ATOM 783 C C . VAL A 1 97 ? -11.266 3.472 -1.580 1.00 94.50 97 VAL A C 1
ATOM 785 O O . VAL A 1 97 ? -11.428 3.186 -2.768 1.00 94.50 97 VAL A O 1
ATOM 788 N N . ARG A 1 98 ? -11.899 4.494 -0.996 1.00 93.38 98 ARG A N 1
ATOM 789 C CA . ARG A 1 98 ? -12.786 5.395 -1.730 1.00 93.38 98 ARG A CA 1
ATOM 790 C C . ARG A 1 98 ? -12.049 6.084 -2.882 1.00 93.38 98 ARG A C 1
ATOM 792 O O . ARG A 1 98 ? -12.516 6.006 -4.013 1.00 93.38 98 ARG A O 1
ATOM 799 N N . LEU A 1 99 ? -10.881 6.678 -2.620 1.00 92.00 99 LEU A N 1
ATOM 800 C CA . LEU A 1 99 ? -10.086 7.368 -3.644 1.00 92.00 99 LEU A CA 1
ATOM 801 C C . LEU A 1 99 ? -9.637 6.432 -4.772 1.00 92.00 99 LEU A C 1
ATOM 803 O O . LEU A 1 99 ? -9.756 6.793 -5.943 1.00 92.00 99 LEU A O 1
ATOM 807 N N . LEU A 1 100 ? -9.165 5.227 -4.437 1.00 91.81 100 LEU A N 1
ATOM 808 C CA . LEU A 1 100 ? -8.760 4.221 -5.424 1.00 91.81 100 LEU A CA 1
ATOM 809 C C . LEU A 1 100 ? -9.929 3.810 -6.329 1.00 91.81 100 LEU A C 1
ATOM 811 O O . LEU A 1 100 ? -9.751 3.657 -7.535 1.00 91.81 100 LEU A O 1
ATOM 815 N N . ARG A 1 101 ? -11.136 3.661 -5.768 1.00 90.88 101 ARG A N 1
ATOM 816 C CA . ARG A 1 101 ? -12.340 3.304 -6.534 1.00 90.88 101 ARG A CA 1
ATOM 817 C C . ARG A 1 101 ? -12.831 4.456 -7.409 1.00 90.88 101 ARG A C 1
ATOM 819 O O . ARG A 1 101 ? -13.103 4.238 -8.586 1.00 90.88 101 ARG A O 1
ATOM 826 N N . GLU A 1 102 ? -12.921 5.664 -6.858 1.00 90.50 102 GLU A N 1
ATOM 827 C CA . GLU A 1 102 ? -13.418 6.852 -7.567 1.00 90.50 102 GLU A CA 1
ATOM 828 C C . GLU A 1 102 ? -12.509 7.256 -8.732 1.00 90.50 102 GLU A C 1
ATOM 830 O O . GLU A 1 102 ? -12.991 7.681 -9.780 1.00 90.50 102 GLU A O 1
ATOM 835 N N . ARG A 1 103 ? -11.189 7.104 -8.573 1.00 86.88 103 ARG A N 1
ATOM 836 C CA . ARG A 1 103 ? -10.209 7.568 -9.564 1.00 86.88 103 ARG A CA 1
ATOM 837 C C . ARG A 1 103 ? -9.720 6.492 -10.527 1.00 86.88 103 ARG A C 1
ATOM 839 O O . ARG A 1 103 ? -8.912 6.807 -11.393 1.00 86.88 103 ARG A O 1
ATOM 846 N N . LYS A 1 104 ? -10.220 5.256 -10.436 1.00 80.75 104 LYS A N 1
ATOM 847 C CA . LYS A 1 104 ? -9.790 4.139 -11.296 1.00 80.75 104 LYS A CA 1
ATOM 848 C C . LYS A 1 104 ? -9.890 4.453 -12.796 1.00 80.75 104 LYS A C 1
ATOM 850 O O . LYS A 1 104 ? -8.994 4.099 -13.547 1.00 80.75 104 LYS A O 1
ATOM 855 N N . ASN A 1 105 ? -10.964 5.130 -13.207 1.00 76.81 105 ASN A N 1
ATOM 856 C CA . ASN A 1 105 ? -11.239 5.487 -14.606 1.00 76.81 105 ASN A CA 1
ATOM 857 C C . ASN A 1 105 ? -11.315 7.010 -14.814 1.00 76.81 105 ASN A C 1
ATOM 859 O O . ASN A 1 105 ? -11.908 7.478 -15.785 1.00 76.81 105 ASN A O 1
ATOM 863 N N . ALA A 1 106 ? -10.800 7.793 -13.865 1.00 77.06 106 ALA A N 1
ATOM 864 C CA . ALA A 1 106 ? -10.808 9.244 -13.972 1.00 77.06 106 ALA A CA 1
ATOM 865 C C . ALA A 1 106 ? -9.654 9.721 -14.863 1.00 77.06 106 ALA A C 1
ATOM 867 O O . ALA A 1 106 ? -8.621 9.067 -14.959 1.00 77.06 106 ALA A O 1
ATOM 868 N N . ASN A 1 107 ? -9.779 10.929 -15.418 1.00 75.25 107 ASN A N 1
ATOM 869 C CA . ASN A 1 107 ? -8.691 11.596 -16.148 1.00 75.25 107 ASN A CA 1
ATOM 870 C C . ASN A 1 107 ? -7.478 11.943 -15.249 1.00 75.25 107 ASN A C 1
ATOM 872 O O . ASN A 1 107 ? -6.471 12.448 -15.735 1.00 75.25 107 ASN A O 1
ATOM 876 N N . SER A 1 108 ? -7.579 11.696 -13.939 1.00 78.25 108 SER A N 1
ATOM 877 C CA . SER A 1 108 ? -6.534 11.892 -12.932 1.00 78.25 108 SER A CA 1
ATOM 878 C C . SER A 1 108 ? -6.471 10.689 -11.972 1.00 78.25 108 SER A C 1
ATOM 880 O O . SER A 1 108 ? -6.921 10.781 -10.822 1.00 78.25 108 SER A O 1
ATOM 882 N N . PRO A 1 109 ? -5.953 9.530 -12.429 1.00 82.12 109 PRO A N 1
ATOM 883 C CA . PRO A 1 109 ? -5.832 8.346 -11.585 1.00 82.12 109 PRO A CA 1
ATOM 884 C C . PRO A 1 109 ? -4.912 8.607 -10.388 1.00 82.12 109 PRO A C 1
ATOM 886 O O . PRO A 1 109 ? -4.057 9.495 -10.416 1.00 82.12 109 PRO A O 1
ATOM 889 N N . VAL A 1 110 ? -5.091 7.832 -9.313 1.00 85.75 110 VAL A N 1
ATOM 890 C CA . VAL A 1 110 ? -4.133 7.842 -8.199 1.00 85.75 110 VAL A CA 1
ATOM 891 C C . VAL A 1 110 ? -2.796 7.348 -8.739 1.00 85.75 110 VAL A C 1
ATOM 893 O O . VAL A 1 110 ? -2.700 6.217 -9.205 1.00 85.75 110 VAL A O 1
ATOM 896 N N . GLN A 1 111 ? -1.781 8.206 -8.687 1.00 86.75 111 GLN A N 1
ATOM 897 C CA . GLN A 1 111 ? -0.421 7.832 -9.042 1.00 86.75 111 GLN A CA 1
ATOM 898 C C . GLN A 1 111 ? 0.228 7.156 -7.841 1.00 86.75 111 GLN A C 1
ATOM 900 O O . GLN A 1 111 ? 0.300 7.737 -6.758 1.00 86.75 111 GLN A O 1
ATOM 905 N N . VAL A 1 112 ? 0.674 5.923 -8.044 1.00 91.31 112 VAL A N 1
ATOM 906 C CA . VAL A 1 112 ? 1.416 5.151 -7.054 1.00 91.31 112 VAL A CA 1
ATOM 907 C C . VAL A 1 112 ? 2.812 4.928 -7.614 1.00 91.31 112 VAL A C 1
ATOM 909 O O . VAL A 1 112 ? 2.967 4.567 -8.781 1.00 91.31 112 VAL A O 1
ATOM 912 N N . THR A 1 113 ? 3.820 5.153 -6.784 1.00 94.44 113 THR A N 1
ATOM 913 C CA . THR A 1 113 ? 5.220 4.892 -7.113 1.00 94.44 113 THR A CA 1
ATOM 914 C C . THR A 1 113 ? 5.737 3.853 -6.134 1.00 94.44 113 THR A C 1
ATOM 916 O O . THR A 1 113 ? 5.430 3.936 -4.951 1.00 94.44 113 THR A O 1
ATOM 919 N N . CYS A 1 114 ? 6.491 2.882 -6.636 1.00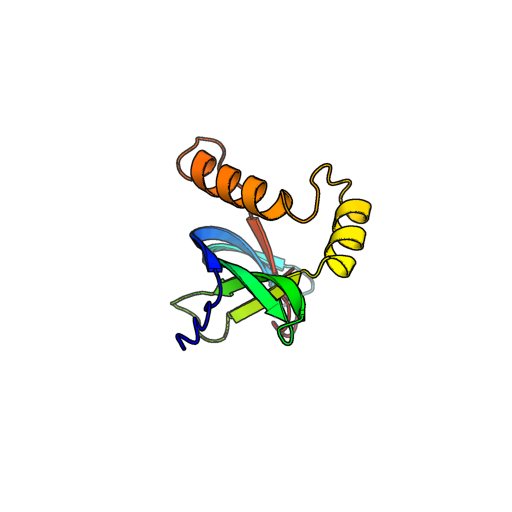 93.94 114 CYS A N 1
ATOM 920 C CA . CYS A 1 114 ? 7.213 1.899 -5.841 1.00 93.94 114 CYS A CA 1
ATOM 921 C C . CYS A 1 114 ? 8.696 2.048 -6.154 1.00 93.94 114 CYS A C 1
ATOM 923 O O . CYS A 1 114 ? 9.098 1.887 -7.306 1.00 93.94 114 CYS A O 1
ATOM 925 N N . THR A 1 115 ? 9.505 2.356 -5.148 1.00 94.81 115 THR A N 1
ATOM 926 C CA . THR A 1 115 ? 10.963 2.417 -5.286 1.00 94.81 115 THR A CA 1
ATOM 927 C C . THR A 1 115 ? 11.573 1.172 -4.671 1.00 94.81 115 THR A C 1
ATOM 929 O O . THR A 1 115 ? 11.446 0.962 -3.465 1.00 94.81 115 THR A O 1
ATOM 932 N N . LEU A 1 116 ? 12.217 0.340 -5.491 1.00 93.38 116 LEU A N 1
ATOM 933 C CA . LEU A 1 116 ? 12.883 -0.867 -5.012 1.00 93.38 116 LEU A CA 1
ATOM 934 C C . LEU A 1 116 ? 14.243 -0.548 -4.401 1.00 93.38 116 LEU A C 1
ATOM 936 O O . LEU A 1 116 ? 15.017 0.245 -4.940 1.00 93.38 116 LEU A O 1
ATOM 940 N N . SER A 1 117 ? 14.565 -1.228 -3.306 1.00 91.44 117 SER A N 1
ATOM 941 C CA . SER A 1 117 ? 15.922 -1.257 -2.767 1.00 91.44 117 SER A CA 1
ATOM 942 C C . SER A 1 117 ? 16.884 -2.019 -3.693 1.00 91.44 117 SER A C 1
ATOM 944 O O . SER A 1 117 ? 16.473 -2.785 -4.564 1.00 91.44 117 SER A O 1
ATOM 946 N N . GLN A 1 118 ? 18.195 -1.829 -3.503 1.00 86.06 118 GLN A N 1
ATOM 947 C CA . GLN A 1 118 ? 19.239 -2.479 -4.320 1.00 86.06 118 GLN A CA 1
ATOM 948 C C . GLN A 1 118 ? 19.182 -4.009 -4.290 1.00 86.06 118 GLN A C 1
ATOM 950 O O . GLN A 1 118 ? 19.450 -4.663 -5.293 1.00 86.06 118 GLN A O 1
ATOM 955 N N . ASP A 1 119 ? 18.820 -4.570 -3.145 1.00 88.19 119 ASP A N 1
ATOM 956 C CA . ASP A 1 119 ? 18.644 -6.003 -2.920 1.00 88.19 119 ASP A CA 1
ATOM 957 C C . ASP A 1 119 ? 17.212 -6.480 -3.215 1.00 88.19 119 ASP A C 1
ATOM 959 O O . ASP A 1 119 ? 16.904 -7.648 -3.005 1.00 88.19 119 ASP A O 1
ATOM 963 N N . SER A 1 120 ? 16.337 -5.586 -3.697 1.00 85.50 120 SER A N 1
ATOM 964 C CA . SER A 1 120 ? 14.914 -5.839 -3.964 1.00 85.50 120 SER A CA 1
ATOM 965 C C . SER A 1 120 ? 14.111 -6.325 -2.749 1.00 85.50 120 SER A C 1
ATOM 967 O O . SER A 1 120 ? 12.995 -6.814 -2.912 1.00 85.50 120 SER A O 1
ATOM 969 N N . SER A 1 121 ? 14.641 -6.177 -1.530 1.00 89.50 121 SER A N 1
ATOM 970 C CA . SER A 1 121 ? 13.977 -6.615 -0.296 1.00 89.50 121 SER A CA 1
ATOM 971 C C . SER A 1 121 ? 12.861 -5.671 0.156 1.00 89.50 121 SER A C 1
ATOM 973 O O . SER A 1 121 ? 11.956 -6.092 0.877 1.00 89.50 121 SER A O 1
ATOM 975 N N . LEU A 1 122 ? 12.890 -4.410 -0.286 1.00 91.38 122 LEU A N 1
ATOM 976 C CA . LEU A 1 122 ? 11.918 -3.383 0.069 1.00 91.38 122 LEU A CA 1
ATOM 977 C C . LEU A 1 122 ? 11.374 -2.681 -1.175 1.00 91.38 122 LEU A C 1
ATOM 979 O O . LEU A 1 122 ? 12.114 -2.388 -2.113 1.00 91.38 122 LEU A O 1
ATOM 983 N N . CYS A 1 123 ? 10.087 -2.350 -1.118 1.00 92.19 123 CYS A N 1
ATOM 984 C CA . CYS A 1 123 ? 9.430 -1.386 -1.989 1.00 92.19 123 CYS A CA 1
ATOM 985 C C . CYS A 1 123 ? 8.858 -0.273 -1.105 1.00 92.19 123 CYS A C 1
ATOM 987 O O . CYS A 1 123 ? 8.048 -0.557 -0.217 1.00 92.19 123 CYS A O 1
ATOM 989 N N . THR A 1 124 ? 9.286 0.967 -1.339 1.00 89.31 124 THR A N 1
ATOM 990 C CA . THR A 1 124 ? 8.800 2.168 -0.633 1.00 89.31 124 THR A CA 1
ATOM 991 C C . THR A 1 124 ? 8.013 3.087 -1.543 1.00 89.31 124 THR A C 1
ATOM 993 O O . THR A 1 124 ? 8.481 3.279 -2.694 1.00 89.31 124 THR A O 1
#

Sequence (124 aa):
MATSSEGPNQLFIGTVPVTLLQPSRSGPEYLSSLVDVVLKLVERRYDSTEKEYRLEISRPDEFEFLYAESITRSKYQILAKSWNLNADFDDFPVKIVRLLRERKNANSPVQVTCTLSQDSSLCT

Foldseek 3Di:
DDPPPVDWAWPDWDKDWAFEWEQDPVDRGTDTDIDIWIWTWTWDADVNPFIWIKIW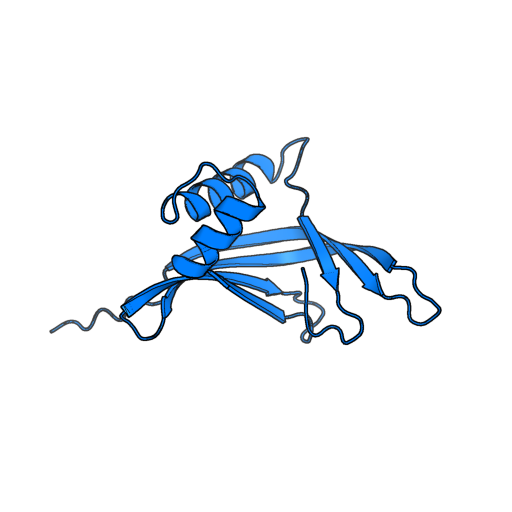IGDPVDHLRIDIDIGTQVNVVVVCVVVVPPDHPVCVSVVVSVLQVVQVPPPDHDYHYWYADNVSPGTD

InterPro domains:
  IPR032396 Spindle assembly abnormal protein 6, N-terminal [PF16531] (14-120)
  IPR038558 SAS-6, N-terminal domain superfamily [G3DSA:2.170.210.20] (3-124)

Secondary structure (DSSP, 8-state):
--------EEEEEEEEEEEEEEE-TTSSPEEEEEEEEEEEEEEEEETTTEEEEEEEEEETTEEEEEEEEEEEHHHHHHHHHHTT--S-TTTHHHHHHHHHHHTTTSSSPPPEEEEB-TTS--B-

Radius of gyration: 16.41 Å; chains: 1; bounding box: 46×38×36 Å

Organism: Cylicostephanus goldi (NCBI:txid71465)